Protein AF-K2EXH6-F1 (afdb_monomer)

Radius of gyration: 13.09 Å; Cα contacts (8 Å, |Δi|>4): 87; chains: 1; bounding box: 35×34×22 Å

Secondary structure (DSSP, 8-state):
------GGG-S-------TTPPPPPGGGGGG-SEEEEEEETTS-GGG---HHHHHH-S-EEEEEEE-SSSEEEEEEE-

Foldseek 3Di:
DPPPPPLVPDPDPPQPCDPNDGDDDPVCLLVDFKDKDKDFPVDDPVPDPRPSSVSVPDWDFPDWDDPDNTIIMTIIGD

Solvent-accessible surface area (backbone atoms only — not comparable to full-atom values): 5117 Å² total; per-residue (Å²): 132,82,75,75,72,74,66,88,72,65,89,75,84,70,80,71,63,61,90,87,45,78,77,72,56,87,91,45,38,59,74,48,62,65,50,77,45,82,42,48,68,92,58,57,80,92,73,58,82,48,68,66,58,64,49,41,48,68,74,42,80,74,46,76,46,75,78,58,100,56,36,31,37,35,36,30,27,101

Sequence (78 aa):
MHAQGDNRAMPLRYMLSLTNEKPFDFEHYGEAEILYFIIPKSETLQKQTMWEYTSFGGTKILNKWQINSVFDIYKVGK

Mean predicted aligned error: 9.37 Å

Nearest PDB structures (foldseek):
  2lxr-assembly1_A  TM=5.791E-01  e=9.625E-01  Helicobacter pylori 26695
  2zfu-assembly2_B  TM=6.035E-01  e=2.109E+00  Homo sapiens
  8jkb-assembly1_A  TM=5.544E-01  e=1.250E+00  Mus musculus
  3drx-assembly1_E  TM=3.355E-01  e=4.056E+00  Homo sapiens

Structure (mmCIF, N/CA/C/O backbone):
data_AF-K2EXH6-F1
#
_entry.id   AF-K2EXH6-F1
#
loop_
_atom_site.group_PDB
_atom_site.id
_atom_site.type_symbol
_atom_site.label_atom_id
_atom_site.label_alt_id
_atom_site.label_comp_id
_atom_site.label_asym_id
_atom_site.label_entity_id
_atom_site.label_seq_id
_atom_site.pdbx_PDB_ins_code
_atom_site.Cartn_x
_atom_site.Cartn_y
_atom_site.Cartn_z
_atom_site.occupancy
_atom_site.B_iso_or_equiv
_atom_site.auth_seq_id
_atom_site.auth_comp_id
_atom_site.auth_asym_id
_atom_site.auth_atom_id
_atom_site.pdbx_PDB_model_num
ATOM 1 N N . MET A 1 1 ? 20.917 20.236 9.922 1.00 39.00 1 MET A N 1
ATOM 2 C CA . MET A 1 1 ? 20.994 18.911 9.272 1.00 39.00 1 MET A CA 1
ATOM 3 C C . MET A 1 1 ? 19.883 18.065 9.861 1.00 39.00 1 MET A C 1
ATOM 5 O O . MET A 1 1 ? 19.998 17.643 11.002 1.00 39.00 1 MET A O 1
ATOM 9 N N . HIS A 1 2 ? 18.758 17.949 9.155 1.00 40.59 2 HIS A N 1
ATOM 10 C CA . HIS A 1 2 ? 17.660 17.092 9.594 1.00 40.59 2 HIS A CA 1
ATOM 11 C C . HIS A 1 2 ? 18.144 15.650 9.491 1.00 40.59 2 HIS A C 1
ATOM 13 O O . HIS A 1 2 ? 18.487 15.205 8.398 1.00 40.59 2 HIS A O 1
ATOM 19 N N . ALA A 1 3 ? 18.239 14.961 10.627 1.00 39.69 3 ALA A N 1
ATOM 20 C CA . ALA A 1 3 ? 18.405 13.521 10.641 1.00 39.69 3 ALA A CA 1
ATOM 21 C C . ALA A 1 3 ? 17.246 12.946 9.820 1.00 39.69 3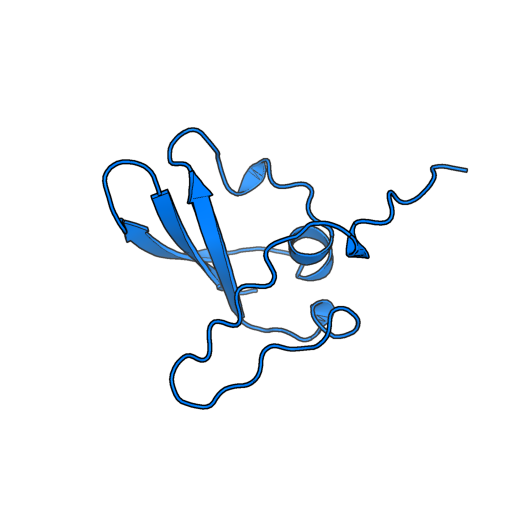 ALA A C 1
ATOM 23 O O . ALA A 1 3 ? 16.092 13.032 10.241 1.00 39.69 3 ALA A O 1
ATOM 24 N N . GLN A 1 4 ? 17.545 12.457 8.614 1.00 45.75 4 GLN A N 1
ATOM 25 C CA . GLN A 1 4 ? 16.651 11.565 7.894 1.00 45.75 4 GLN A CA 1
ATOM 26 C C . GLN A 1 4 ? 16.426 10.406 8.855 1.00 45.75 4 GLN A C 1
ATOM 28 O O . GLN A 1 4 ? 17.344 9.623 9.099 1.00 45.75 4 GLN A O 1
ATOM 33 N N . GLY A 1 5 ? 15.264 10.410 9.514 1.00 47.28 5 GLY A N 1
ATOM 34 C CA . GLY A 1 5 ? 14.864 9.346 10.416 1.00 47.28 5 GLY A CA 1
ATOM 35 C C . GLY A 1 5 ? 15.084 8.046 9.671 1.00 47.28 5 GLY A C 1
ATOM 36 O O . GLY A 1 5 ? 14.602 7.894 8.547 1.00 47.28 5 GLY A O 1
ATOM 37 N N . ASP A 1 6 ? 15.917 7.187 10.244 1.00 51.84 6 ASP A N 1
ATOM 38 C CA . ASP A 1 6 ? 16.283 5.922 9.642 1.00 51.84 6 ASP A CA 1
ATOM 39 C C . ASP A 1 6 ? 15.054 5.004 9.656 1.00 51.84 6 ASP A C 1
ATOM 41 O O . ASP A 1 6 ? 14.873 4.147 10.520 1.00 51.84 6 ASP A O 1
ATOM 45 N N . ASN A 1 7 ? 14.161 5.232 8.695 1.00 49.75 7 ASN A N 1
ATOM 46 C CA . ASN A 1 7 ? 12.924 4.487 8.527 1.00 49.75 7 ASN A CA 1
ATOM 47 C C . ASN A 1 7 ? 13.199 3.058 8.031 1.00 49.75 7 ASN A C 1
ATOM 49 O O . ASN A 1 7 ? 12.261 2.272 7.922 1.00 49.75 7 ASN A O 1
ATOM 53 N N . ARG A 1 8 ? 14.475 2.669 7.819 1.00 51.91 8 ARG A N 1
ATOM 54 C CA . ARG A 1 8 ? 14.866 1.274 7.540 1.00 51.91 8 ARG A CA 1
ATOM 55 C C . ARG A 1 8 ? 14.425 0.326 8.661 1.00 51.91 8 ARG A C 1
ATOM 57 O O . ARG A 1 8 ? 14.328 -0.876 8.410 1.00 51.91 8 ARG A O 1
ATOM 64 N N . ALA A 1 9 ? 14.152 0.864 9.856 1.00 43.66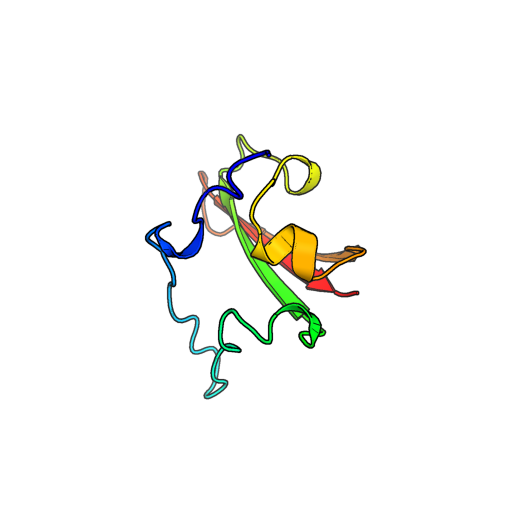 9 ALA A N 1
ATOM 65 C CA . ALA A 1 9 ? 13.781 0.139 11.065 1.00 43.66 9 ALA A CA 1
ATOM 66 C C . ALA A 1 9 ? 12.268 0.047 11.356 1.00 43.66 9 ALA A C 1
ATOM 68 O O . ALA A 1 9 ? 11.921 -0.451 12.426 1.00 43.66 9 ALA A O 1
ATOM 69 N N . MET A 1 10 ? 11.353 0.485 10.474 1.00 48.03 10 MET A N 1
ATOM 70 C CA . MET A 1 10 ? 9.930 0.200 10.713 1.00 48.03 10 MET A CA 1
ATOM 71 C C . MET A 1 10 ? 9.642 -1.288 10.452 1.00 48.03 10 MET A C 1
ATOM 73 O O . MET A 1 10 ? 9.789 -1.767 9.320 1.00 48.03 10 MET A O 1
ATOM 77 N N . PRO A 1 11 ? 9.264 -2.055 11.493 1.00 41.56 11 PRO A N 1
ATOM 78 C CA . PRO A 1 11 ? 8.919 -3.446 11.334 1.00 41.56 11 PRO A CA 1
ATOM 79 C C . PRO A 1 11 ? 7.560 -3.448 10.661 1.00 41.56 11 PRO A C 1
ATOM 81 O O . PRO A 1 11 ? 6.634 -2.816 11.150 1.00 41.56 11 PRO A O 1
ATOM 84 N N . LEU A 1 12 ? 7.493 -4.091 9.510 1.00 46.62 12 LEU A N 1
ATOM 85 C CA . LEU A 1 12 ? 6.352 -4.770 8.886 1.00 46.62 12 LEU A CA 1
ATOM 86 C C . LEU A 1 12 ? 6.597 -4.730 7.374 1.00 46.62 12 LEU A C 1
ATOM 88 O O . LEU A 1 12 ? 5.743 -4.361 6.575 1.00 46.62 12 LEU A O 1
ATOM 92 N N . ARG A 1 13 ? 7.794 -5.184 6.974 1.00 52.62 13 ARG A N 1
ATOM 93 C CA . ARG A 1 13 ? 8.029 -5.728 5.635 1.00 52.62 13 ARG A CA 1
ATOM 94 C C . ARG A 1 13 ? 7.283 -7.058 5.564 1.00 52.62 13 ARG A C 1
ATOM 96 O O . ARG A 1 13 ? 7.891 -8.124 5.601 1.00 52.62 13 ARG A O 1
ATOM 103 N N . TYR A 1 14 ? 5.952 -7.023 5.574 1.00 49.22 14 TYR A N 1
ATOM 104 C CA . TYR A 1 14 ? 5.195 -8.209 5.218 1.00 49.22 14 TYR A CA 1
ATOM 105 C C . TYR A 1 14 ? 5.491 -8.468 3.751 1.00 49.22 14 TYR A C 1
ATOM 107 O O . TYR A 1 14 ? 5.087 -7.706 2.876 1.00 49.22 14 TYR A O 1
ATOM 115 N N . MET A 1 15 ? 6.254 -9.527 3.501 1.00 47.03 15 MET A N 1
ATOM 116 C CA . MET A 1 15 ? 6.462 -10.063 2.169 1.00 47.03 15 MET A CA 1
ATOM 117 C C . MET A 1 15 ? 5.096 -10.490 1.625 1.00 47.03 15 MET A C 1
ATOM 119 O O . MET A 1 15 ? 4.637 -11.607 1.859 1.00 47.03 15 MET A O 1
ATOM 123 N N . LEU A 1 16 ? 4.425 -9.588 0.912 1.00 51.28 16 LEU A N 1
ATOM 124 C CA . LEU A 1 16 ? 3.324 -9.923 0.022 1.00 51.28 16 LEU A CA 1
ATOM 125 C C . LEU A 1 16 ? 3.944 -10.640 -1.181 1.00 51.28 16 LEU A C 1
ATOM 127 O O . LEU A 1 16 ? 4.161 -10.045 -2.228 1.00 51.28 16 LEU A O 1
ATOM 131 N N . SER A 1 17 ? 4.265 -11.927 -1.013 1.00 50.19 17 SER A N 1
ATOM 132 C CA . SER A 1 17 ? 4.482 -12.825 -2.150 1.00 50.19 17 SER A CA 1
ATOM 133 C C . SER A 1 17 ? 3.115 -13.097 -2.764 1.00 50.19 17 SER A C 1
ATOM 135 O O . SER A 1 17 ? 2.457 -14.102 -2.492 1.00 50.19 17 SER A O 1
ATOM 137 N N . LEU A 1 18 ? 2.626 -12.124 -3.524 1.00 52.88 18 LEU A N 1
ATOM 138 C CA . LEU A 1 18 ? 1.517 -12.348 -4.424 1.00 52.88 18 LEU A CA 1
ATOM 139 C C . LEU A 1 18 ? 2.120 -13.078 -5.624 1.00 52.88 18 LEU A C 1
ATOM 141 O O . LEU A 1 18 ? 2.943 -12.534 -6.354 1.00 52.88 18 LEU A O 1
ATOM 145 N N . THR A 1 19 ? 1.756 -14.351 -5.779 1.00 58.53 19 THR A N 1
ATOM 146 C CA . THR A 1 19 ? 1.922 -15.087 -7.042 1.00 58.53 19 THR A CA 1
ATOM 147 C C . THR A 1 19 ? 3.349 -15.104 -7.624 1.00 58.53 19 THR A C 1
ATOM 149 O O . THR A 1 19 ? 3.509 -14.932 -8.826 1.00 58.53 19 THR A O 1
ATOM 152 N N . ASN A 1 20 ? 4.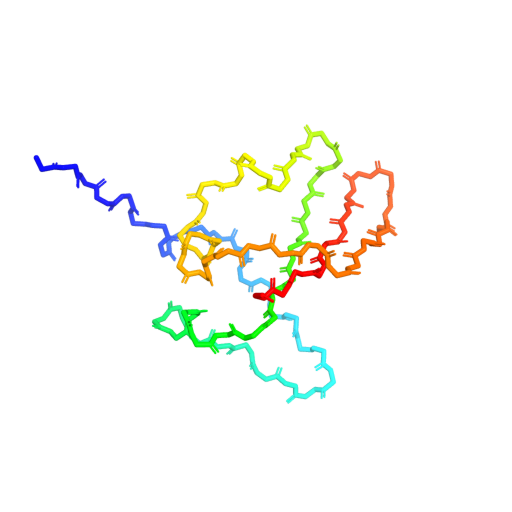374 -15.361 -6.797 1.00 55.84 20 ASN A N 1
ATOM 153 C CA . ASN A 1 20 ? 5.800 -15.475 -7.175 1.00 55.84 20 ASN A CA 1
ATOM 154 C C . ASN A 1 20 ? 6.548 -14.175 -7.521 1.00 55.84 20 ASN A C 1
ATOM 156 O O . ASN A 1 20 ? 7.693 -14.251 -7.972 1.00 55.84 20 ASN A O 1
ATOM 160 N N . GLU A 1 21 ? 5.983 -12.995 -7.275 1.00 59.72 21 GLU A N 1
ATOM 161 C CA . GLU A 1 21 ? 6.740 -11.751 -7.435 1.00 59.72 21 GLU A CA 1
ATOM 162 C C . GLU A 1 21 ? 7.504 -11.390 -6.158 1.00 59.72 21 GLU A C 1
ATOM 164 O O . GLU A 1 21 ? 6.988 -11.486 -5.040 1.00 59.72 21 GLU A O 1
ATOM 169 N N . LYS A 1 22 ? 8.774 -11.002 -6.326 1.00 67.19 22 LYS A N 1
ATOM 170 C CA . LYS A 1 22 ? 9.602 -10.502 -5.227 1.00 67.19 22 LYS A CA 1
ATOM 171 C C . LYS A 1 22 ? 9.401 -8.992 -5.109 1.00 67.19 22 LYS A C 1
ATOM 173 O O . LYS A 1 22 ? 9.504 -8.310 -6.128 1.00 67.19 22 LYS A O 1
ATOM 178 N N . PRO A 1 23 ? 9.152 -8.458 -3.902 1.00 68.88 23 PRO A N 1
ATOM 179 C CA . PRO A 1 23 ? 9.153 -7.016 -3.712 1.00 68.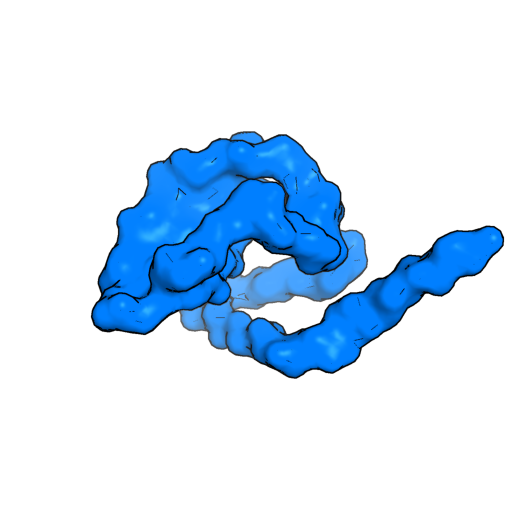88 23 PRO A CA 1
ATOM 180 C C . PRO A 1 23 ? 10.540 -6.449 -4.036 1.00 68.88 23 PRO A C 1
ATOM 182 O O . PRO A 1 23 ? 11.551 -7.119 -3.817 1.00 68.88 23 PRO A O 1
ATOM 185 N N . PHE A 1 24 ? 10.576 -5.216 -4.538 1.00 71.81 24 PHE A N 1
ATOM 186 C CA . PHE A 1 24 ? 11.824 -4.479 -4.699 1.00 71.81 24 PHE A CA 1
ATOM 187 C C . PHE A 1 24 ? 12.493 -4.245 -3.342 1.00 71.81 24 PHE A C 1
ATOM 189 O O . PHE A 1 24 ? 11.823 -4.046 -2.322 1.00 71.81 24 PHE A O 1
ATOM 196 N N . ASP A 1 25 ? 13.824 -4.237 -3.339 1.00 73.75 25 ASP A N 1
ATOM 197 C CA . ASP A 1 25 ? 14.586 -3.770 -2.188 1.00 73.75 25 ASP A CA 1
ATOM 198 C C . ASP A 1 25 ? 14.346 -2.272 -1.957 1.00 73.75 25 ASP A C 1
ATOM 200 O O . ASP A 1 25 ? 13.948 -1.533 -2.860 1.00 73.75 25 ASP A O 1
ATOM 204 N N . PHE A 1 26 ? 14.602 -1.806 -0.731 1.00 67.50 26 PHE A N 1
ATOM 205 C CA . PHE A 1 26 ? 14.257 -0.440 -0.325 1.00 67.50 26 PHE A CA 1
ATOM 206 C C . PHE A 1 26 ? 14.935 0.654 -1.167 1.00 67.50 26 PHE A C 1
ATOM 208 O O . PHE A 1 26 ? 14.418 1.765 -1.267 1.00 67.50 26 PHE A O 1
ATOM 215 N N . GLU A 1 27 ? 16.075 0.329 -1.776 1.00 72.62 27 GLU A N 1
ATOM 216 C CA . GLU A 1 27 ? 16.852 1.207 -2.656 1.00 72.62 27 GLU A CA 1
ATOM 217 C C . GLU A 1 27 ? 16.188 1.399 -4.029 1.00 72.62 27 GLU A C 1
ATOM 219 O O . GLU A 1 27 ? 16.409 2.418 -4.677 1.00 72.62 27 GLU A O 1
ATOM 224 N N . HIS A 1 28 ? 15.315 0.472 -4.437 1.00 75.75 28 HIS A N 1
ATOM 225 C CA . HIS A 1 28 ? 14.705 0.424 -5.768 1.00 75.75 28 HIS A CA 1
ATOM 226 C C . HIS A 1 28 ? 13.208 0.776 -5.775 1.00 75.75 28 HIS A C 1
ATOM 228 O O . HIS A 1 28 ? 12.554 0.689 -6.810 1.00 75.75 28 HIS A O 1
ATOM 234 N N . TYR A 1 29 ? 12.625 1.233 -4.659 1.00 74.38 29 TYR A N 1
ATOM 235 C CA . TYR A 1 29 ? 11.201 1.616 -4.630 1.00 74.38 29 TYR A CA 1
ATOM 236 C C . TYR A 1 29 ? 10.844 2.761 -5.582 1.00 74.38 29 TYR A C 1
ATOM 238 O O . TYR A 1 29 ? 9.714 2.821 -6.064 1.00 74.38 29 TYR A O 1
ATOM 246 N N . GLY A 1 30 ? 11.797 3.647 -5.889 1.00 73.56 30 GLY A N 1
ATOM 247 C CA . GLY A 1 30 ? 11.607 4.689 -6.899 1.00 73.56 30 GLY A CA 1
ATOM 248 C C . GLY A 1 30 ? 11.391 4.134 -8.311 1.00 73.56 30 GLY A C 1
ATOM 249 O O . GLY A 1 30 ? 10.835 4.830 -9.156 1.00 73.56 30 GLY A O 1
ATOM 250 N N . GLU A 1 31 ? 11.764 2.880 -8.569 1.00 81.75 31 GLU A N 1
ATOM 251 C CA . GLU A 1 31 ? 11.563 2.180 -9.844 1.00 81.75 31 GLU A CA 1
ATOM 252 C C . GLU A 1 31 ? 10.235 1.412 -9.888 1.00 81.75 31 GLU A C 1
ATOM 254 O O . GLU A 1 31 ? 9.811 0.975 -10.953 1.00 81.75 31 GLU A O 1
ATOM 259 N N . ALA A 1 32 ? 9.540 1.267 -8.756 1.00 81.25 32 ALA A N 1
ATOM 260 C CA . ALA A 1 32 ? 8.269 0.560 -8.725 1.00 81.25 32 ALA A CA 1
ATOM 261 C C . ALA A 1 32 ? 7.197 1.326 -9.517 1.00 81.25 32 ALA A C 1
ATOM 263 O O . ALA A 1 32 ? 7.073 2.546 -9.405 1.00 81.25 32 ALA A O 1
ATOM 264 N N . GLU A 1 33 ? 6.380 0.600 -10.277 1.00 84.75 33 GLU A N 1
ATOM 265 C CA . GLU A 1 33 ? 5.198 1.147 -10.965 1.00 84.75 33 GLU A CA 1
ATOM 266 C C . GLU A 1 33 ? 3.930 1.022 -10.115 1.00 84.75 33 GLU A C 1
ATOM 268 O O . GLU A 1 33 ? 2.944 1.731 -10.318 1.00 84.75 33 GLU A O 1
ATOM 273 N N . ILE A 1 34 ? 3.948 0.097 -9.151 1.00 84.62 34 ILE A N 1
ATOM 274 C CA . ILE A 1 34 ? 2.818 -0.223 -8.285 1.00 84.62 34 ILE A CA 1
ATOM 275 C C . ILE A 1 34 ? 3.311 -0.342 -6.846 1.00 84.62 34 ILE A C 1
ATOM 277 O O . ILE A 1 34 ? 4.302 -1.019 -6.578 1.00 84.62 34 ILE A O 1
ATOM 281 N N . LEU A 1 35 ? 2.554 0.234 -5.914 1.00 80.94 35 LEU A N 1
ATOM 282 C CA . LEU A 1 35 ? 2.677 -0.047 -4.488 1.00 80.94 35 LEU A CA 1
ATOM 283 C C . LEU A 1 35 ? 1.352 -0.515 -3.899 1.00 80.94 35 LEU A C 1
ATOM 285 O O . LEU A 1 35 ? 0.271 -0.072 -4.295 1.00 80.94 35 LEU A O 1
ATOM 289 N N . TYR A 1 36 ? 1.458 -1.392 -2.906 1.00 82.62 36 TYR A N 1
ATOM 290 C CA . TYR A 1 36 ? 0.336 -1.824 -2.087 1.00 82.62 36 TYR A CA 1
ATOM 291 C C . TYR A 1 36 ? 0.531 -1.323 -0.661 1.00 82.62 36 TYR A C 1
ATOM 293 O O . TYR A 1 36 ? 1.565 -1.573 -0.048 1.00 82.62 36 TYR A O 1
ATOM 301 N N . PHE A 1 37 ? -0.481 -0.647 -0.125 1.00 80.75 37 PHE A N 1
ATOM 302 C CA . PHE A 1 37 ? -0.501 -0.172 1.254 1.00 80.75 37 PHE A CA 1
ATOM 303 C C . PHE A 1 37 ? -1.628 -0.840 2.018 1.00 80.75 37 PHE A C 1
ATOM 305 O O . PHE A 1 37 ? -2.757 -0.873 1.536 1.00 80.75 37 PHE A O 1
ATOM 312 N N . ILE A 1 38 ? -1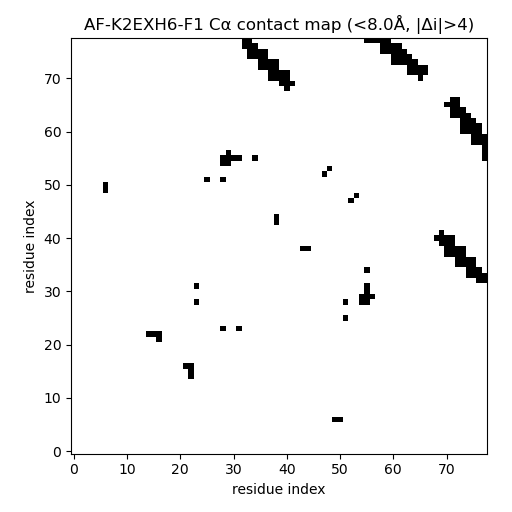.336 -1.309 3.228 1.00 84.50 38 ILE A N 1
ATOM 313 C CA . ILE A 1 38 ? -2.349 -1.713 4.201 1.00 84.50 38 ILE A CA 1
ATOM 314 C C . ILE A 1 38 ? -2.411 -0.610 5.246 1.00 84.50 38 ILE A C 1
ATOM 316 O O . ILE A 1 38 ? -1.425 -0.363 5.933 1.00 84.50 38 ILE A O 1
ATOM 320 N N . ILE A 1 39 ? -3.546 0.076 5.338 1.00 82.50 39 ILE A N 1
ATOM 321 C CA . ILE A 1 39 ? -3.699 1.246 6.205 1.00 82.50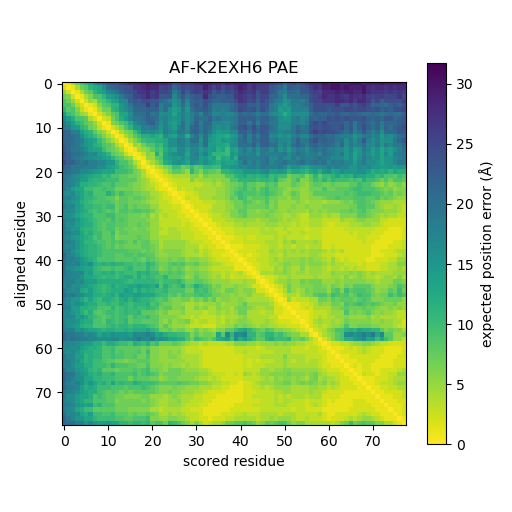 39 ILE A CA 1
ATOM 322 C C . ILE A 1 39 ? -4.932 1.042 7.095 1.00 82.50 39 ILE A C 1
ATOM 324 O O . ILE A 1 39 ? -5.967 0.579 6.598 1.00 82.50 39 ILE A O 1
ATOM 328 N N . PRO A 1 40 ? -4.863 1.367 8.401 1.00 86.88 40 PRO A N 1
ATOM 329 C CA . PRO A 1 40 ? -6.047 1.427 9.248 1.00 86.88 40 PRO A CA 1
ATOM 330 C C . PRO A 1 40 ? -7.101 2.375 8.661 1.00 86.88 40 PRO A C 1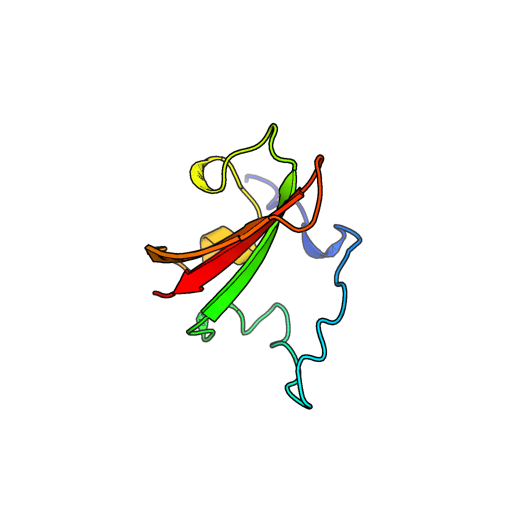
ATOM 332 O O . PRO A 1 40 ? -6.767 3.445 8.161 1.00 86.88 40 PRO A O 1
ATOM 335 N N . LYS A 1 41 ? -8.392 2.052 8.776 1.00 88.19 41 LYS A N 1
ATOM 336 C CA . LYS A 1 41 ? -9.482 2.923 8.287 1.00 88.19 41 LYS A CA 1
ATOM 337 C C . LYS A 1 41 ? -9.527 4.296 8.967 1.00 88.19 41 LYS A C 1
ATOM 339 O O . LYS A 1 41 ? -10.148 5.215 8.442 1.00 88.19 41 LYS A O 1
ATOM 344 N N . SER A 1 42 ? -8.894 4.432 10.132 1.00 86.00 42 SER A N 1
ATOM 345 C CA . SER A 1 42 ? -8.717 5.700 10.848 1.00 86.00 42 SER A CA 1
ATOM 346 C C . SER A 1 42 ? -7.671 6.621 10.213 1.00 86.00 42 SER A C 1
ATOM 348 O O . SER A 1 42 ? -7.601 7.798 10.561 1.00 86.00 42 SER A O 1
ATOM 350 N N . GLU A 1 43 ? -6.849 6.102 9.303 1.00 83.69 43 GLU A N 1
ATOM 351 C CA . GLU A 1 43 ? -5.774 6.823 8.637 1.00 83.69 43 GLU A CA 1
ATOM 352 C C . GLU A 1 43 ? -6.069 7.036 7.148 1.00 83.69 43 GLU A C 1
ATOM 354 O O . GLU A 1 43 ? -6.902 6.376 6.527 1.00 83.69 43 GLU A O 1
ATOM 359 N N . THR A 1 44 ? -5.364 7.996 6.556 1.00 81.56 44 THR A N 1
ATOM 360 C CA . THR A 1 44 ? -5.512 8.362 5.144 1.00 81.56 44 THR A CA 1
ATOM 361 C C . THR A 1 44 ? -4.169 8.261 4.446 1.00 81.56 44 THR A C 1
ATOM 363 O O . THR A 1 44 ? -3.176 8.766 4.970 1.00 81.56 44 THR A O 1
ATOM 366 N N . LEU A 1 45 ? -4.149 7.692 3.240 1.00 77.06 45 LEU A N 1
ATOM 367 C CA . LEU A 1 45 ? -2.938 7.517 2.433 1.00 77.06 45 LEU A CA 1
ATOM 368 C C . LEU A 1 45 ? -2.148 8.829 2.248 1.00 77.06 45 LEU A C 1
ATOM 370 O O . LEU A 1 45 ? -0.930 8.830 2.345 1.00 77.06 45 LEU A O 1
ATOM 374 N N . GLN A 1 46 ? -2.830 9.964 2.071 1.00 74.56 46 GLN A N 1
ATOM 375 C CA . GLN A 1 46 ? -2.199 11.276 1.862 1.00 74.56 46 GLN A CA 1
ATOM 376 C C . GLN A 1 46 ? -1.400 11.783 3.072 1.00 74.56 46 GLN A C 1
ATOM 378 O O . GLN A 1 46 ? -0.595 12.696 2.930 1.00 74.56 46 GLN A O 1
ATOM 383 N N . LYS A 1 47 ? -1.641 11.224 4.264 1.00 71.56 47 LYS A N 1
ATOM 384 C CA . LYS A 1 47 ? -0.919 11.575 5.496 1.00 71.56 47 LYS A CA 1
ATOM 385 C C . LYS A 1 47 ? 0.277 10.658 5.757 1.00 71.56 47 LYS A C 1
ATOM 387 O O . LYS A 1 47 ? 0.970 10.864 6.748 1.00 71.56 47 LYS A O 1
ATOM 392 N N . GLN A 1 48 ? 0.514 9.659 4.905 1.00 71.88 48 GLN A N 1
ATOM 393 C CA . GLN A 1 48 ? 1.639 8.747 5.064 1.00 71.88 48 GLN A CA 1
ATOM 394 C C . GLN A 1 48 ? 2.944 9.466 4.715 1.00 71.88 48 GLN A C 1
ATOM 396 O O . GLN A 1 48 ? 3.153 9.895 3.584 1.00 71.88 48 GLN A O 1
ATOM 401 N N . THR A 1 49 ? 3.831 9.596 5.700 1.00 68.19 49 THR A N 1
ATOM 402 C CA . THR A 1 49 ? 5.161 10.213 5.554 1.00 68.19 49 THR A CA 1
ATOM 403 C C . THR A 1 49 ? 6.273 9.170 5.427 1.00 68.19 49 THR A C 1
ATOM 405 O O . THR A 1 49 ? 7.443 9.475 5.656 1.00 68.19 49 THR A O 1
ATOM 408 N N . MET A 1 50 ? 5.913 7.918 5.136 1.00 73.19 50 MET A N 1
ATOM 409 C CA . MET A 1 50 ? 6.868 6.825 4.979 1.00 73.19 50 MET A CA 1
ATOM 410 C C . MET A 1 50 ? 7.777 7.072 3.774 1.00 73.19 50 MET A C 1
ATOM 412 O O . MET A 1 50 ? 7.321 7.553 2.734 1.00 73.19 50 MET A O 1
ATOM 416 N N . TRP A 1 51 ? 9.055 6.709 3.916 1.00 70.69 51 TRP A N 1
ATOM 417 C CA . TRP A 1 51 ? 10.068 6.932 2.882 1.00 70.69 51 TRP A CA 1
ATOM 418 C C . TRP A 1 51 ? 9.703 6.232 1.568 1.00 70.69 51 TRP A C 1
ATOM 420 O O . TRP A 1 51 ? 9.924 6.777 0.490 1.00 70.69 51 TRP A O 1
ATOM 430 N N . GLU A 1 52 ? 9.095 5.052 1.653 1.00 70.50 52 GLU A N 1
ATOM 431 C CA . GLU A 1 52 ? 8.624 4.256 0.522 1.00 70.50 52 GLU A CA 1
ATOM 432 C C . GLU A 1 52 ? 7.556 5.006 -0.281 1.00 70.50 52 GLU A C 1
ATOM 434 O O . GLU A 1 52 ? 7.629 5.065 -1.506 1.00 70.50 52 GLU A O 1
ATOM 439 N N . TYR A 1 53 ? 6.605 5.648 0.405 1.00 73.50 53 TYR A N 1
ATOM 440 C CA . TYR A 1 53 ? 5.558 6.444 -0.236 1.00 73.50 53 TYR A CA 1
ATOM 441 C C . TYR A 1 53 ? 6.130 7.711 -0.876 1.00 73.50 53 TYR A C 1
ATOM 443 O O . TYR A 1 53 ? 5.787 8.041 -2.009 1.00 73.50 53 TYR A O 1
ATOM 451 N N . THR A 1 54 ? 7.048 8.401 -0.191 1.00 76.06 54 THR A N 1
ATOM 452 C CA . THR A 1 54 ? 7.687 9.602 -0.748 1.00 76.06 54 THR A CA 1
ATOM 453 C C . THR A 1 54 ? 8.611 9.287 -1.924 1.00 76.06 54 THR A C 1
ATOM 455 O O . THR A 1 54 ? 8.665 10.064 -2.871 1.00 76.06 54 THR A O 1
ATOM 458 N N . SER A 1 55 ? 9.315 8.151 -1.886 1.00 74.62 55 SER A N 1
ATOM 459 C CA . SER A 1 55 ? 10.242 7.724 -2.947 1.00 74.62 55 SER A CA 1
ATOM 460 C C . SER A 1 55 ? 9.517 7.247 -4.199 1.00 74.62 55 SER A C 1
ATOM 462 O O . SER A 1 55 ? 10.043 7.377 -5.299 1.00 74.62 55 SER A O 1
ATOM 464 N N . PHE A 1 56 ? 8.306 6.713 -4.044 1.00 78.00 56 PHE A N 1
ATOM 465 C CA . PHE A 1 56 ? 7.479 6.259 -5.157 1.00 78.00 56 PHE A CA 1
ATOM 466 C C . PHE A 1 56 ? 6.977 7.407 -6.046 1.00 78.00 56 PHE A C 1
ATOM 468 O O . PHE A 1 56 ? 6.830 7.230 -7.253 1.00 78.00 56 PHE A O 1
ATOM 475 N N . GLY A 1 57 ? 6.775 8.600 -5.476 1.00 72.75 57 GLY A N 1
ATOM 476 C CA . GLY A 1 57 ? 6.391 9.801 -6.219 1.00 72.75 57 GLY A CA 1
ATOM 477 C C . GLY A 1 57 ? 4.878 10.017 -6.308 1.00 72.75 57 GLY A C 1
ATOM 478 O O . GLY A 1 57 ? 4.138 9.681 -5.386 1.00 72.75 57 GLY A O 1
ATOM 479 N N . GLY A 1 58 ? 4.415 10.662 -7.385 1.00 66.12 58 GLY A N 1
ATOM 480 C CA . GLY A 1 58 ? 2.998 10.986 -7.583 1.00 66.12 58 GLY A CA 1
ATOM 481 C C . GLY A 1 58 ? 2.131 9.731 -7.536 1.00 66.12 58 GLY A C 1
ATOM 482 O O . GLY A 1 58 ? 2.433 8.752 -8.205 1.00 66.12 58 GLY A O 1
ATOM 483 N N . THR A 1 59 ? 1.077 9.742 -6.719 1.00 75.75 59 THR A N 1
ATOM 484 C CA . THR A 1 59 ? 0.270 8.545 -6.471 1.00 75.75 59 THR A CA 1
ATOM 485 C C . THR A 1 59 ? -1.153 8.717 -6.978 1.00 75.75 59 THR A C 1
ATOM 487 O O . THR A 1 59 ? -1.905 9.597 -6.550 1.00 75.75 59 THR A O 1
ATOM 490 N N . LYS A 1 60 ? -1.565 7.819 -7.872 1.00 85.38 60 LYS A N 1
ATOM 491 C CA . LYS A 1 60 ? -2.967 7.611 -8.224 1.00 85.38 60 LYS A CA 1
ATOM 492 C C . LYS A 1 60 ? -3.465 6.347 -7.540 1.00 85.38 60 LYS A C 1
ATOM 494 O O . LYS A 1 60 ? -2.902 5.268 -7.712 1.00 85.38 60 LYS A O 1
ATOM 499 N N . ILE A 1 61 ? -4.554 6.461 -6.780 1.00 88.62 61 ILE A N 1
ATOM 500 C CA . ILE A 1 61 ? -5.242 5.285 -6.234 1.00 88.62 61 ILE A CA 1
ATOM 501 C C . ILE A 1 61 ? -5.889 4.547 -7.410 1.00 88.62 61 ILE A C 1
ATOM 503 O O . ILE A 1 61 ? -6.829 5.054 -8.020 1.00 88.62 61 ILE A O 1
ATOM 507 N N . LEU A 1 62 ? -5.368 3.364 -7.736 1.00 90.25 62 LEU A N 1
ATOM 508 C CA . LEU A 1 62 ? -5.903 2.504 -8.791 1.00 90.25 62 LEU A CA 1
ATOM 509 C C . LEU A 1 62 ? -7.073 1.681 -8.257 1.00 90.25 62 LEU A C 1
ATOM 511 O O . LEU A 1 62 ? -8.122 1.588 -8.889 1.00 90.25 62 LEU A O 1
ATOM 515 N N . ASN A 1 63 ? -6.899 1.116 -7.061 1.00 90.69 63 ASN A N 1
ATOM 516 C CA . ASN A 1 63 ? -7.909 0.303 -6.403 1.00 90.69 63 ASN A CA 1
ATOM 517 C C . ASN A 1 63 ? -7.847 0.467 -4.885 1.00 90.69 63 ASN A C 1
ATOM 519 O O . ASN A 1 63 ? -6.804 0.773 -4.303 1.00 90.69 63 ASN A O 1
ATOM 523 N N . LYS A 1 64 ? -8.986 0.183 -4.254 1.00 91.44 64 LYS A N 1
ATOM 524 C CA . LYS A 1 64 ? -9.142 0.086 -2.810 1.00 91.44 64 LYS A CA 1
ATOM 525 C C . LYS A 1 64 ? -9.954 -1.163 -2.485 1.00 91.44 64 LYS A C 1
ATOM 527 O O . LYS A 1 64 ? -11.025 -1.355 -3.057 1.00 91.44 64 LYS A O 1
ATOM 532 N N . TRP A 1 65 ? -9.476 -1.970 -1.547 1.00 91.88 65 TRP A N 1
ATOM 533 C CA . TRP A 1 65 ? -10.200 -3.125 -1.017 1.00 91.88 65 TRP A CA 1
ATOM 534 C C . TRP A 1 65 ? -10.320 -3.017 0.494 1.00 91.88 65 TRP A C 1
ATOM 536 O O . TRP A 1 65 ? -9.411 -2.531 1.159 1.00 91.88 65 TRP A O 1
ATOM 546 N N . GLN A 1 66 ? -11.431 -3.493 1.044 1.00 92.19 66 GLN A N 1
ATOM 547 C CA . GLN A 1 66 ? -11.603 -3.602 2.489 1.00 92.19 66 GLN A CA 1
ATOM 548 C C . GLN A 1 66 ? -11.195 -5.011 2.914 1.00 92.19 66 GLN A C 1
ATOM 550 O O . GLN A 1 66 ? -11.756 -5.979 2.405 1.00 92.19 66 GLN A O 1
ATOM 555 N N . ILE A 1 67 ? -10.232 -5.136 3.832 1.00 85.94 67 ILE A N 1
ATOM 556 C CA . ILE A 1 67 ? -9.856 -6.450 4.385 1.00 85.94 67 ILE A CA 1
ATOM 557 C C . ILE A 1 67 ? -10.876 -6.858 5.445 1.00 85.94 67 ILE A C 1
ATOM 559 O O . ILE A 1 67 ? -11.363 -7.983 5.464 1.00 85.94 67 ILE A O 1
ATOM 563 N N . ASN A 1 68 ? -11.161 -5.939 6.367 1.00 88.75 68 ASN A N 1
ATOM 564 C CA . ASN A 1 68 ? -12.038 -6.160 7.511 1.00 88.75 68 ASN A CA 1
ATOM 565 C C . ASN A 1 68 ? -12.577 -4.817 8.036 1.00 88.75 68 ASN A C 1
ATOM 567 O O . ASN A 1 68 ? -12.542 -3.801 7.339 1.00 88.75 68 ASN A O 1
ATOM 571 N N . SER A 1 69 ? -13.112 -4.793 9.257 1.00 91.38 69 SER A N 1
ATOM 572 C CA . SER A 1 69 ? -13.614 -3.571 9.898 1.00 91.38 69 SER A CA 1
ATOM 573 C C . SER A 1 69 ? -12.518 -2.555 10.244 1.00 91.38 69 SER A C 1
ATOM 575 O O . SER A 1 69 ? -12.842 -1.389 10.444 1.00 91.38 69 SER A O 1
ATOM 577 N N . VAL A 1 70 ? -11.248 -2.964 10.271 1.00 90.62 70 VAL A N 1
ATOM 578 C CA . VAL A 1 70 ? -10.116 -2.176 10.781 1.00 90.62 70 VAL A CA 1
ATOM 579 C C . VAL A 1 70 ? -9.197 -1.674 9.668 1.00 90.62 70 VAL A C 1
ATOM 581 O O . VAL A 1 70 ? -8.699 -0.558 9.775 1.00 90.62 70 VAL A O 1
ATOM 584 N N . PHE A 1 71 ? -9.000 -2.439 8.590 1.00 87.62 71 PHE A N 1
ATOM 585 C CA . PHE A 1 71 ? -7.994 -2.145 7.563 1.00 87.62 71 PHE A CA 1
ATOM 586 C C . PHE A 1 71 ? -8.559 -2.073 6.144 1.00 87.62 71 PHE A C 1
ATOM 588 O O . PHE A 1 71 ? -9.444 -2.847 5.761 1.00 87.62 71 PHE A O 1
ATOM 595 N N . ASP A 1 72 ? -7.951 -1.190 5.354 1.00 89.75 72 ASP A N 1
ATOM 596 C CA . ASP A 1 72 ? -8.105 -1.090 3.907 1.00 89.75 72 ASP A CA 1
ATOM 597 C C . ASP A 1 72 ? -6.765 -1.390 3.208 1.00 89.75 72 ASP A C 1
ATOM 599 O O . ASP A 1 72 ? -5.700 -1.015 3.701 1.00 89.75 72 ASP A O 1
ATOM 603 N N . ILE A 1 73 ? -6.824 -2.029 2.036 1.00 88.12 73 ILE A N 1
ATOM 604 C CA . I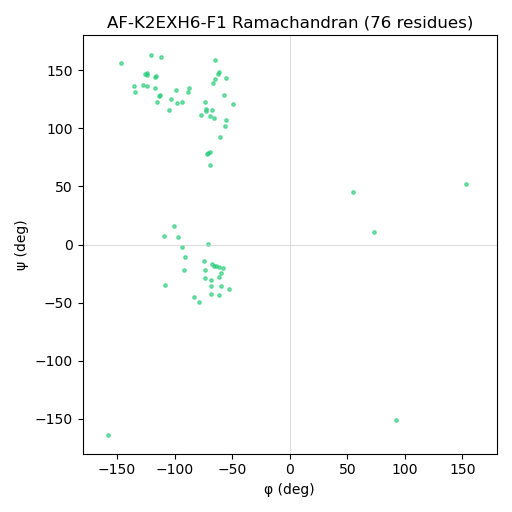LE A 1 73 ? -5.708 -2.136 1.088 1.00 88.12 73 ILE A CA 1
ATOM 605 C C . ILE A 1 73 ? -5.890 -1.089 0.003 1.00 88.12 73 ILE A C 1
ATOM 607 O O . ILE A 1 73 ? -6.957 -1.001 -0.605 1.00 88.12 73 ILE A O 1
ATOM 611 N N . TYR A 1 74 ? -4.822 -0.369 -0.307 1.00 86.56 74 TYR A N 1
ATOM 612 C CA . TYR A 1 74 ? -4.731 0.514 -1.459 1.00 86.56 74 TYR A CA 1
ATOM 613 C C . TYR A 1 74 ? -3.71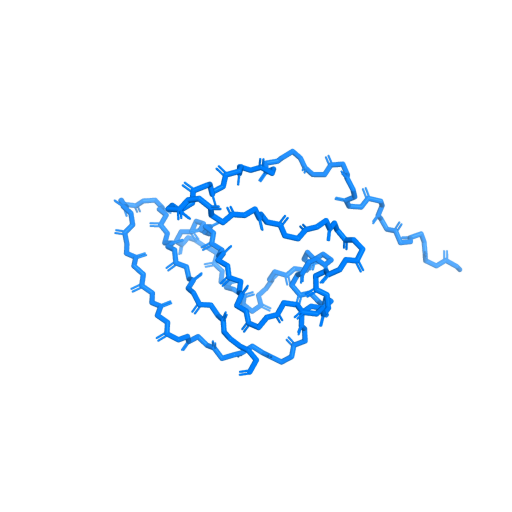4 -0.051 -2.439 1.00 86.56 74 TYR A C 1
ATOM 615 O O . TYR A 1 74 ? -2.585 -0.331 -2.049 1.00 86.56 74 TYR A O 1
ATOM 623 N N . LYS A 1 75 ? -4.100 -0.177 -3.709 1.00 87.69 75 LYS A N 1
ATOM 624 C CA . LYS A 1 75 ? -3.151 -0.302 -4.818 1.00 87.69 75 LYS A CA 1
ATOM 625 C C . LYS A 1 75 ? -2.995 1.068 -5.440 1.00 87.69 75 LYS A C 1
ATOM 627 O O . LYS A 1 75 ? -3.978 1.652 -5.905 1.00 87.69 75 LYS A O 1
ATOM 632 N N . VAL A 1 76 ? -1.770 1.559 -5.455 1.00 86.25 76 VAL A N 1
ATOM 633 C CA . VAL A 1 76 ? -1.423 2.850 -6.037 1.00 86.25 76 VAL A CA 1
ATOM 634 C C . VAL A 1 76 ? -0.468 2.644 -7.198 1.00 86.25 76 VAL A C 1
ATOM 636 O O . VAL A 1 76 ? 0.350 1.727 -7.173 1.00 86.25 76 VAL A O 1
ATOM 639 N N . GLY A 1 77 ? -0.627 3.470 -8.221 1.00 86.38 77 GLY A N 1
ATOM 640 C CA . GLY A 1 77 ? 0.271 3.556 -9.365 1.00 86.38 77 GLY A CA 1
ATOM 641 C C . GLY A 1 77 ? 0.841 4.961 -9.481 1.00 86.38 77 GLY A C 1
ATOM 642 O O . GLY A 1 77 ? 0.290 5.891 -8.876 1.00 86.38 77 GLY A O 1
ATOM 643 N N . LYS A 1 78 ? 1.923 5.087 -10.246 1.00 82.19 78 LYS A N 1
ATOM 644 C CA . LYS A 1 78 ? 2.388 6.380 -10.756 1.00 82.19 78 LYS A CA 1
ATOM 645 C C . LYS A 1 78 ? 1.408 6.968 -11.776 1.00 82.19 78 LYS A C 1
ATOM 647 O O . LYS A 1 78 ? 0.645 6.189 -12.399 1.00 82.19 78 LYS A O 1
#

pLDDT: mean 71.98, std 15.83, range [39.0, 92.19]